Protein AF-A0A6V8K4M7-F1 (afdb_monomer_lite)

Radius of gyration: 11.89 Å; chains: 1; bounding box: 30×22×29 Å

Sequence (92 aa):
MSALSIDGASAGDLSPLAGLTRLQWLSIGNEEHQFDLTPLAGLTQLKTFWIAESAPGLDLTPLHGKRMTVHVSRKVKLADAVIPTGIRILRF

pLDDT: mean 88.98, std 10.21, range [47.03, 97.81]

Organism: NCBI:txid1076126

Structure (mmCIF, N/CA/C/O backbone):
data_AF-A0A6V8K4M7-F1
#
_entry.id   AF-A0A6V8K4M7-F1
#
loop_
_atom_site.group_PDB
_atom_site.id
_atom_site.type_symbol
_atom_site.label_atom_id
_atom_site.label_alt_id
_atom_site.label_comp_id
_atom_site.label_asym_id
_atom_site.label_entity_id
_atom_site.label_seq_id
_atom_site.pdbx_PDB_ins_code
_atom_site.Cartn_x
_atom_site.Cartn_y
_atom_site.Cartn_z
_atom_site.occupancy
_atom_site.B_iso_or_equiv
_atom_site.auth_seq_id
_atom_site.auth_comp_id
_atom_site.auth_asym_id
_atom_site.auth_atom_id
_atom_site.pdbx_PDB_model_num
ATOM 1 N N . MET A 1 1 ? -0.252 10.867 15.302 1.00 55.72 1 MET A N 1
ATOM 2 C CA . MET A 1 1 ? -0.185 10.670 13.841 1.00 55.72 1 MET A CA 1
ATOM 3 C C . MET A 1 1 ? 1.141 9.989 13.555 1.00 55.72 1 MET A C 1
ATOM 5 O O . MET A 1 1 ? 2.152 10.475 14.042 1.00 55.72 1 MET A O 1
ATOM 9 N N . SER A 1 2 ? 1.127 8.839 12.889 1.00 76.44 2 SER A N 1
ATOM 10 C CA . SER A 1 2 ? 2.321 8.064 12.521 1.00 76.44 2 SER A CA 1
ATOM 11 C C . SER A 1 2 ? 2.382 7.979 10.997 1.00 76.44 2 SER A C 1
ATOM 13 O O . SER A 1 2 ? 1.395 7.602 10.356 1.00 76.44 2 SER A O 1
ATOM 15 N N . ALA A 1 3 ? 3.520 8.379 10.437 1.00 75.88 3 ALA A N 1
ATOM 16 C CA . ALA A 1 3 ? 3.775 8.440 9.005 1.00 75.88 3 ALA A CA 1
ATOM 17 C C . ALA A 1 3 ? 5.121 7.773 8.702 1.00 75.88 3 ALA A C 1
ATOM 19 O O . ALA A 1 3 ? 6.075 7.961 9.458 1.00 75.88 3 ALA A O 1
ATOM 20 N N . LEU A 1 4 ? 5.180 7.000 7.619 1.00 81.50 4 LEU A N 1
ATOM 21 C CA . LEU A 1 4 ? 6.397 6.365 7.117 1.00 81.50 4 LEU A CA 1
ATOM 22 C C . LEU A 1 4 ? 6.462 6.509 5.591 1.00 81.50 4 LEU A C 1
ATOM 24 O O . LEU A 1 4 ? 5.463 6.241 4.924 1.00 81.50 4 LEU A O 1
ATOM 28 N N . SER A 1 5 ? 7.619 6.910 5.059 1.00 76.94 5 SER A N 1
ATOM 29 C CA . SER A 1 5 ? 7.901 6.928 3.615 1.00 76.94 5 SER A CA 1
ATOM 30 C C . SER A 1 5 ? 8.985 5.908 3.294 1.00 76.94 5 SER A C 1
ATOM 32 O O . SER A 1 5 ? 9.988 5.844 4.008 1.00 76.94 5 SER A O 1
ATOM 34 N N . ILE A 1 6 ? 8.777 5.121 2.242 1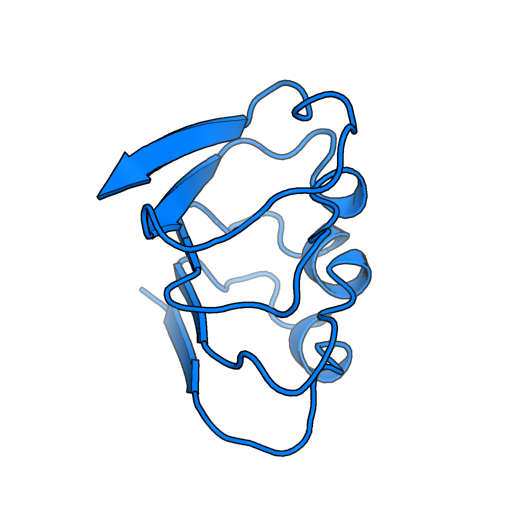.00 74.94 6 ILE A N 1
ATOM 35 C CA . ILE A 1 6 ? 9.749 4.168 1.705 1.00 74.94 6 ILE A CA 1
ATOM 36 C C . ILE A 1 6 ? 10.003 4.566 0.249 1.00 74.94 6 ILE A C 1
ATOM 38 O O . ILE A 1 6 ? 9.282 4.142 -0.653 1.00 74.94 6 ILE A O 1
ATOM 42 N N . ASP A 1 7 ? 11.025 5.394 0.038 1.00 66.12 7 ASP A N 1
ATOM 43 C CA . ASP A 1 7 ? 11.429 5.875 -1.284 1.00 66.12 7 ASP A CA 1
ATOM 44 C C . ASP A 1 7 ? 12.872 5.425 -1.559 1.00 66.12 7 ASP A C 1
ATOM 46 O O . ASP A 1 7 ? 13.766 5.649 -0.741 1.00 66.12 7 ASP A O 1
ATOM 50 N N . GLY A 1 8 ? 13.106 4.752 -2.690 1.00 59.62 8 GLY A N 1
ATOM 51 C CA . GLY A 1 8 ? 14.460 4.464 -3.190 1.00 59.62 8 GLY A CA 1
ATOM 52 C C . GLY A 1 8 ? 15.319 3.461 -2.401 1.00 59.62 8 GLY A C 1
ATOM 53 O O . GLY A 1 8 ? 16.505 3.329 -2.693 1.00 59.62 8 GLY A O 1
ATOM 54 N N . ALA A 1 9 ? 14.766 2.731 -1.430 1.00 47.03 9 ALA A N 1
ATOM 55 C CA . ALA A 1 9 ? 15.462 1.604 -0.812 1.00 47.03 9 ALA A CA 1
ATOM 56 C C . ALA A 1 9 ? 15.172 0.314 -1.592 1.00 47.03 9 ALA A C 1
ATOM 58 O O . ALA A 1 9 ? 14.050 0.073 -2.033 1.00 47.03 9 ALA A O 1
ATOM 59 N N . SER A 1 10 ? 16.187 -0.530 -1.726 1.00 54.12 10 SER A N 1
ATOM 60 C CA . SER A 1 10 ? 16.225 -1.839 -2.391 1.00 54.12 10 SER A CA 1
ATOM 61 C C . SER A 1 10 ? 15.259 -2.912 -1.851 1.00 54.12 10 SER A C 1
ATOM 63 O O . SER A 1 10 ? 15.476 -4.102 -2.060 1.00 54.12 10 SER A O 1
ATOM 65 N N . ALA A 1 11 ? 14.190 -2.539 -1.153 1.00 60.47 11 ALA A N 1
ATOM 66 C CA . ALA A 1 11 ? 13.253 -3.472 -0.553 1.00 60.47 11 ALA A CA 1
ATOM 67 C C . ALA A 1 11 ? 11.827 -3.139 -1.000 1.00 60.47 11 ALA A C 1
ATOM 69 O O . ALA A 1 11 ? 11.094 -2.425 -0.323 1.00 60.47 11 ALA A O 1
ATOM 70 N N . GLY A 1 12 ? 11.399 -3.744 -2.111 1.00 69.75 12 GLY A N 1
ATOM 71 C CA . GLY A 1 12 ? 9.970 -3.990 -2.351 1.00 69.75 12 GLY A CA 1
ATOM 72 C C . GLY A 1 12 ? 9.324 -4.862 -1.256 1.00 69.75 12 GLY A C 1
ATOM 73 O O . GLY A 1 12 ? 8.108 -5.048 -1.252 1.00 69.75 12 GLY A O 1
ATOM 74 N N . ASP A 1 13 ? 10.131 -5.378 -0.318 1.00 84.75 13 ASP A N 1
ATOM 75 C CA . ASP A 1 13 ? 9.709 -6.093 0.878 1.00 84.75 13 ASP A CA 1
ATOM 76 C C . ASP A 1 13 ? 9.151 -5.144 1.954 1.00 84.75 13 ASP A C 1
ATOM 78 O O . ASP A 1 13 ? 9.878 -4.414 2.633 1.00 84.75 13 ASP A O 1
ATOM 82 N N . LEU A 1 14 ? 7.832 -5.203 2.139 1.00 89.69 14 LEU A N 1
ATOM 83 C CA . LEU A 1 14 ? 7.110 -4.463 3.173 1.00 89.69 14 LEU A CA 1
ATOM 84 C C . LEU A 1 14 ? 6.903 -5.287 4.459 1.00 89.69 14 LEU A C 1
ATOM 86 O O . LEU A 1 14 ? 6.217 -4.819 5.371 1.00 89.69 14 LEU A O 1
ATOM 90 N N . SER A 1 15 ? 7.480 -6.492 4.573 1.00 90.25 15 SER A N 1
ATOM 91 C CA . SER A 1 15 ? 7.318 -7.385 5.736 1.00 90.25 15 SER A CA 1
ATOM 92 C C . SER A 1 15 ? 7.615 -6.721 7.086 1.00 90.25 15 SER A C 1
ATOM 94 O O . SER A 1 15 ? 6.841 -6.942 8.024 1.00 90.25 15 SER A O 1
ATOM 96 N N . PRO A 1 16 ? 8.634 -5.843 7.222 1.00 89.50 16 PRO A N 1
ATOM 97 C CA . PRO A 1 16 ? 8.890 -5.138 8.480 1.00 89.50 16 PRO A CA 1
ATOM 98 C C . PRO A 1 16 ? 7.722 -4.263 8.961 1.00 89.50 16 PRO A C 1
ATOM 100 O O . PRO A 1 16 ? 7.641 -3.931 10.145 1.00 89.50 16 PRO A O 1
ATOM 103 N N . LEU A 1 17 ? 6.796 -3.890 8.068 1.00 90.69 17 LEU A N 1
ATOM 104 C CA . LEU A 1 17 ? 5.655 -3.045 8.411 1.00 90.69 17 LEU A CA 1
ATOM 105 C C . LEU A 1 17 ? 4.518 -3.813 9.081 1.00 90.69 17 LEU A C 1
ATOM 107 O O . LEU A 1 17 ? 3.703 -3.178 9.745 1.00 90.69 17 LEU A O 1
ATOM 111 N N . ALA A 1 18 ? 4.452 -5.145 8.964 1.00 89.56 18 ALA A N 1
ATOM 112 C CA . ALA A 1 18 ? 3.294 -5.941 9.390 1.00 89.56 18 ALA A CA 1
ATOM 113 C C . ALA A 1 18 ? 2.888 -5.723 10.866 1.00 89.56 18 ALA A C 1
ATOM 115 O O . ALA A 1 18 ? 1.711 -5.822 11.214 1.00 89.56 18 ALA A O 1
ATOM 116 N N . GLY A 1 19 ? 3.847 -5.381 11.735 1.00 89.75 19 GLY A N 1
ATOM 117 C CA . GLY A 1 19 ? 3.615 -5.110 13.159 1.00 89.75 19 GLY A CA 1
ATOM 118 C C . GLY A 1 19 ? 3.178 -3.678 13.495 1.00 89.75 19 GLY A C 1
ATOM 119 O O . GLY A 1 19 ? 2.793 -3.403 14.633 1.00 89.75 19 GLY A O 1
ATOM 120 N N . LEU A 1 20 ? 3.207 -2.745 12.539 1.00 94.50 20 LEU A N 1
ATOM 121 C CA . LEU A 1 20 ? 2.954 -1.320 12.775 1.00 94.50 20 LEU A CA 1
ATOM 122 C C . LEU A 1 20 ? 1.454 -0.994 12.791 1.00 94.50 20 LEU A C 1
ATOM 124 O O . LEU A 1 20 ? 0.994 -0.081 12.114 1.00 94.50 20 LEU A O 1
ATOM 128 N N . THR A 1 21 ? 0.665 -1.701 13.599 1.00 93.12 21 THR A N 1
ATOM 129 C CA . THR A 1 21 ? -0.814 -1.630 13.600 1.00 93.12 21 THR A CA 1
ATOM 130 C C . THR A 1 21 ? -1.400 -0.240 13.874 1.00 93.12 21 THR A C 1
ATOM 132 O O . THR A 1 21 ? -2.566 0.011 13.574 1.00 93.12 21 THR A O 1
ATOM 135 N N . ARG A 1 22 ? -0.598 0.682 14.421 1.00 96.00 22 ARG A N 1
ATOM 136 C CA . ARG A 1 22 ? -0.957 2.090 14.643 1.00 96.00 22 ARG A CA 1
ATOM 137 C C . ARG A 1 22 ? -0.593 3.018 13.481 1.00 96.00 22 ARG A C 1
ATOM 139 O O . ARG A 1 22 ? -0.832 4.215 13.613 1.00 96.00 22 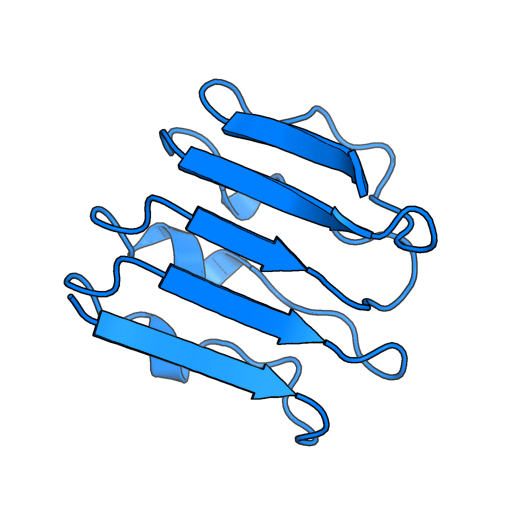ARG A O 1
ATOM 146 N N . LEU A 1 23 ? 0.025 2.530 12.404 1.00 96.38 23 LEU A N 1
ATOM 147 C CA . LEU A 1 23 ? 0.401 3.332 11.238 1.00 96.38 23 LEU A CA 1
ATOM 148 C C . LEU A 1 23 ? -0.857 3.883 10.561 1.00 96.38 23 LEU A C 1
ATOM 150 O O . LEU A 1 23 ? -1.788 3.132 10.281 1.00 96.38 23 LEU A O 1
ATOM 154 N N . GLN A 1 24 ? -0.894 5.195 10.326 1.00 97.00 24 GLN A N 1
ATOM 155 C CA . GLN A 1 24 ? -2.054 5.869 9.726 1.00 97.00 24 GLN A CA 1
ATOM 156 C C . GLN A 1 24 ? -1.789 6.349 8.303 1.00 97.00 24 GLN A C 1
ATOM 158 O O . GLN A 1 24 ? -2.730 6.444 7.509 1.00 97.00 24 GLN A O 1
ATOM 163 N N . TRP A 1 25 ? -0.523 6.624 7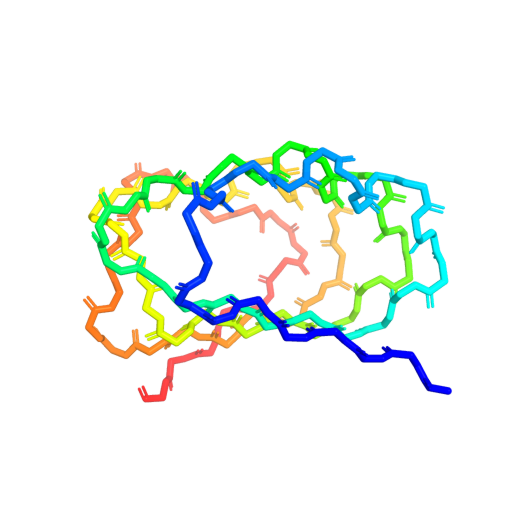.995 1.00 97.19 25 TRP A N 1
ATOM 164 C CA . TRP A 1 25 ? -0.070 7.096 6.700 1.00 97.19 25 TRP A CA 1
ATOM 165 C C . TRP A 1 25 ? 1.159 6.305 6.249 1.00 97.19 25 TRP A C 1
ATOM 167 O O . TRP A 1 25 ? 2.103 6.129 7.023 1.00 97.19 25 TRP A O 1
ATOM 177 N N . LEU A 1 26 ? 1.138 5.855 5.000 1.00 95.44 26 LEU A N 1
ATOM 178 C CA . LEU A 1 26 ? 2.252 5.186 4.334 1.00 95.44 26 LEU A CA 1
ATOM 179 C C . LEU A 1 26 ? 2.453 5.824 2.960 1.00 95.44 26 LEU A C 1
ATOM 181 O O . LEU A 1 26 ? 1.469 6.096 2.271 1.00 95.44 26 LEU A O 1
ATOM 185 N N . SER A 1 27 ? 3.704 6.010 2.554 1.00 94.12 27 SER A N 1
ATOM 186 C CA . SER A 1 27 ? 4.072 6.308 1.172 1.00 94.12 27 SER A CA 1
ATOM 187 C C . SER A 1 27 ? 5.112 5.322 0.672 1.00 94.12 27 SER A C 1
ATOM 189 O O . SER A 1 27 ? 6.021 4.954 1.418 1.00 94.12 27 SER A O 1
ATOM 191 N N . ILE A 1 28 ? 4.953 4.905 -0.581 1.00 91.81 28 ILE A N 1
ATOM 192 C CA . ILE A 1 28 ? 5.925 4.109 -1.325 1.00 91.81 28 ILE A CA 1
ATOM 193 C C . ILE A 1 28 ? 6.226 4.765 -2.678 1.00 91.81 28 ILE A C 1
ATOM 195 O O . ILE A 1 28 ? 5.339 5.356 -3.313 1.00 91.81 28 ILE A O 1
ATOM 199 N N . GLY A 1 29 ? 7.464 4.607 -3.137 1.00 90.38 29 GLY A N 1
ATOM 200 C CA . GLY A 1 29 ? 7.908 5.078 -4.445 1.00 90.38 29 GLY A CA 1
ATOM 201 C C . GLY A 1 29 ? 9.152 4.340 -4.927 1.00 90.38 29 GLY A C 1
ATOM 202 O O . GLY A 1 29 ? 10.255 4.599 -4.442 1.00 90.38 29 GLY A O 1
ATOM 203 N N . ASN A 1 30 ? 8.980 3.412 -5.874 1.00 86.19 30 ASN A N 1
ATOM 204 C CA . ASN A 1 30 ? 10.089 2.771 -6.592 1.00 86.19 30 ASN A CA 1
ATOM 205 C C . ASN A 1 30 ? 9.601 2.093 -7.888 1.00 86.19 30 ASN A C 1
ATOM 207 O O . ASN A 1 30 ? 8.704 1.257 -7.832 1.00 86.19 30 ASN A O 1
ATOM 211 N N . GLU A 1 31 ? 10.191 2.404 -9.044 1.00 85.12 31 GLU A N 1
ATOM 212 C CA . GLU A 1 31 ? 9.851 1.757 -10.327 1.00 85.12 31 GLU A CA 1
ATOM 213 C C . GLU A 1 31 ? 10.624 0.451 -10.587 1.00 85.12 31 GLU A C 1
ATOM 215 O O . GLU A 1 31 ? 10.196 -0.358 -11.409 1.00 85.12 31 GLU A O 1
ATOM 220 N N . GLU A 1 32 ? 11.737 0.216 -9.888 1.00 83.94 32 GLU A N 1
ATOM 221 C CA . GLU A 1 32 ? 12.651 -0.905 -10.148 1.00 83.94 32 GLU A CA 1
ATOM 222 C C . GLU A 1 32 ? 12.165 -2.239 -9.565 1.00 83.94 32 GLU A C 1
ATOM 224 O O . GLU A 1 32 ? 12.577 -3.301 -10.029 1.00 83.94 32 GLU A O 1
ATOM 229 N N . HIS A 1 33 ? 11.295 -2.204 -8.550 1.00 82.50 33 HIS A N 1
ATOM 230 C CA . HIS A 1 33 ? 10.868 -3.395 -7.817 1.00 82.50 33 HIS A CA 1
ATOM 231 C C . HIS A 1 33 ? 9.349 -3.465 -7.670 1.00 82.50 33 HIS A C 1
ATOM 233 O O . HIS A 1 33 ? 8.660 -2.457 -7.500 1.00 82.50 33 HIS A O 1
ATOM 239 N N . GLN A 1 34 ? 8.829 -4.692 -7.689 1.00 87.00 34 GLN A N 1
ATOM 240 C CA . GLN A 1 34 ? 7.436 -4.962 -7.362 1.00 87.00 34 GLN A CA 1
ATOM 241 C C . GLN A 1 34 ? 7.237 -4.883 -5.844 1.00 87.00 34 GLN A C 1
ATOM 243 O O . GLN A 1 34 ? 8.008 -5.471 -5.087 1.00 87.00 34 GLN A O 1
ATOM 248 N N . PHE A 1 35 ? 6.187 -4.195 -5.401 1.00 90.88 35 PHE A N 1
ATOM 249 C CA . PHE A 1 35 ? 5.793 -4.184 -3.994 1.00 90.88 35 PHE A CA 1
ATOM 250 C C . PHE A 1 35 ? 4.802 -5.314 -3.707 1.00 90.88 35 PHE A C 1
ATOM 252 O O . PHE A 1 35 ? 3.736 -5.364 -4.324 1.00 90.88 35 PHE A O 1
ATOM 259 N N . ASP A 1 36 ? 5.123 -6.176 -2.740 1.00 91.31 36 ASP A N 1
ATOM 260 C CA . ASP A 1 36 ? 4.138 -7.076 -2.135 1.00 91.31 36 ASP A CA 1
ATOM 261 C C . ASP A 1 36 ? 3.386 -6.324 -1.029 1.00 91.31 36 ASP A C 1
ATOM 263 O O . ASP A 1 36 ? 3.956 -5.937 -0.007 1.00 91.31 36 ASP A O 1
ATOM 267 N N . LEU A 1 37 ? 2.087 -6.095 -1.242 1.00 93.75 37 LEU A N 1
ATOM 268 C CA . LEU A 1 37 ? 1.230 -5.375 -0.300 1.00 93.75 37 LEU A CA 1
ATOM 269 C C . LEU A 1 37 ? 0.619 -6.282 0.783 1.00 93.75 37 LEU A C 1
ATOM 271 O O . LEU A 1 37 ? -0.077 -5.775 1.666 1.00 93.75 37 LEU A O 1
ATOM 275 N N . THR A 1 38 ? 0.880 -7.595 0.763 1.00 94.44 38 THR A N 1
ATOM 276 C CA . THR A 1 38 ? 0.393 -8.562 1.769 1.00 94.44 38 THR A CA 1
ATOM 277 C C . THR A 1 38 ? 0.669 -8.134 3.217 1.00 94.44 38 THR A C 1
ATOM 279 O O . THR A 1 38 ? -0.255 -8.200 4.036 1.00 94.44 38 THR A O 1
ATOM 282 N N . PRO A 1 39 ? 1.853 -7.592 3.568 1.00 93.81 39 PRO A N 1
ATOM 283 C CA . PRO A 1 39 ? 2.131 -7.114 4.925 1.00 93.81 39 PRO A CA 1
ATOM 284 C C . PRO A 1 39 ? 1.198 -5.986 5.401 1.00 93.81 39 PRO A C 1
ATOM 286 O O . PRO A 1 39 ? 0.988 -5.811 6.604 1.00 93.81 39 PRO A O 1
ATOM 289 N N . LEU A 1 40 ? 0.583 -5.236 4.478 1.00 94.38 40 LEU A N 1
ATOM 290 C CA . LEU A 1 40 ? -0.327 -4.135 4.808 1.00 94.38 40 LEU A CA 1
ATOM 291 C C . LEU A 1 40 ? -1.712 -4.625 5.267 1.00 94.38 40 LEU A C 1
ATOM 293 O O . LEU A 1 40 ? -2.480 -3.858 5.860 1.00 94.38 40 LEU A O 1
ATOM 297 N N . ALA A 1 41 ? -2.036 -5.907 5.068 1.00 91.50 41 ALA A N 1
ATOM 298 C CA . ALA A 1 41 ? -3.300 -6.496 5.504 1.00 91.50 41 ALA A CA 1
ATOM 299 C C . ALA A 1 41 ? -3.492 -6.427 7.035 1.00 91.50 41 ALA A C 1
ATOM 301 O O . ALA A 1 41 ? -4.628 -6.341 7.506 1.00 91.50 41 ALA A O 1
ATOM 302 N N . GLY A 1 42 ? -2.413 -6.384 7.824 1.00 91.38 42 GLY A N 1
ATOM 303 C CA . GLY A 1 42 ? -2.472 -6.222 9.283 1.00 91.38 42 GLY A CA 1
ATOM 304 C C . GLY A 1 42 ? -2.671 -4.776 9.765 1.00 91.38 42 GLY A C 1
ATOM 305 O O . GLY A 1 42 ? -3.015 -4.547 10.927 1.00 91.38 42 GLY A O 1
ATOM 306 N N . LEU A 1 43 ? -2.500 -3.780 8.887 1.00 95.31 43 LEU A N 1
ATOM 307 C CA . LEU A 1 43 ? -2.496 -2.359 9.250 1.00 95.31 43 LEU A CA 1
ATOM 308 C C . LEU A 1 43 ? -3.915 -1.791 9.354 1.00 95.31 43 LEU A C 1
ATOM 310 O O . LEU A 1 43 ? -4.396 -1.052 8.497 1.00 95.31 43 LEU A O 1
ATOM 314 N N . THR A 1 44 ? -4.617 -2.154 10.426 1.00 93.06 44 THR A N 1
ATOM 315 C CA . THR A 1 44 ? -6.034 -1.808 10.640 1.00 93.06 44 THR A CA 1
ATOM 316 C C . THR A 1 44 ? -6.306 -0.311 10.804 1.00 93.06 44 THR A C 1
ATOM 318 O O . THR A 1 44 ? -7.440 0.119 10.601 1.00 93.06 44 THR A O 1
ATOM 321 N N . GLN A 1 45 ? -5.294 0.488 11.153 1.00 96.12 45 GLN A N 1
ATOM 322 C CA . GLN A 1 45 ? -5.414 1.942 11.310 1.00 96.12 45 GLN A CA 1
ATOM 323 C C . GLN A 1 45 ? -4.932 2.741 10.091 1.00 96.12 45 GLN A C 1
ATOM 325 O O . GLN A 1 45 ? -4.995 3.973 10.135 1.00 96.12 45 GLN A O 1
ATOM 330 N N . LEU A 1 46 ? -4.481 2.082 9.016 1.00 96.62 46 LEU A N 1
ATOM 331 C CA . LEU A 1 46 ? -3.992 2.770 7.823 1.00 96.62 46 LEU A CA 1
ATOM 332 C C . LEU A 1 46 ? -5.163 3.432 7.087 1.00 96.62 46 LEU A C 1
ATOM 334 O O . LEU A 1 46 ? -6.089 2.759 6.635 1.00 96.62 46 LEU A O 1
ATOM 338 N N . LYS A 1 47 ? -5.130 4.764 6.987 1.00 96.56 47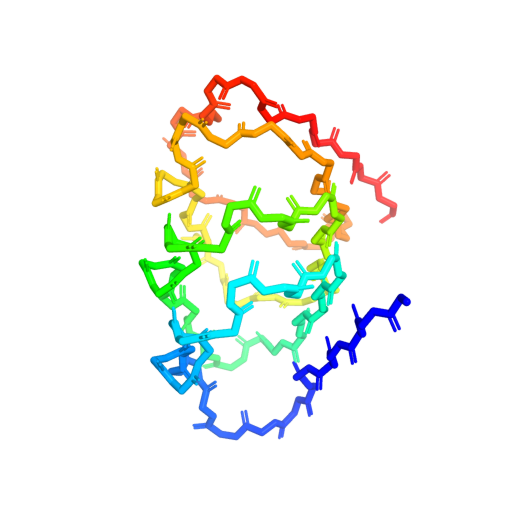 LYS A N 1
ATOM 339 C CA . LYS A 1 47 ? -6.205 5.576 6.384 1.00 96.56 47 LYS A CA 1
ATOM 340 C C . LYS A 1 47 ? -5.810 6.167 5.042 1.00 96.56 47 LYS A C 1
ATOM 342 O O . LYS A 1 47 ? -6.680 6.383 4.195 1.00 96.56 47 LYS A O 1
ATOM 347 N N . THR A 1 48 ? -4.518 6.417 4.867 1.00 97.19 48 THR A N 1
ATOM 348 C CA . THR A 1 48 ? -3.976 7.072 3.685 1.00 97.19 48 THR A CA 1
ATOM 349 C C . THR A 1 48 ? -2.748 6.316 3.216 1.00 97.19 48 THR A C 1
ATOM 351 O O . THR A 1 48 ? -1.807 6.118 3.983 1.00 97.19 48 THR A O 1
ATOM 354 N N . PHE A 1 49 ? -2.759 5.920 1.950 1.00 96.81 49 PHE A N 1
ATOM 355 C CA . PHE A 1 49 ? -1.644 5.242 1.312 1.00 96.81 49 PHE A CA 1
ATOM 356 C C . PHE A 1 49 ? -1.279 5.979 0.024 1.00 96.81 49 PHE A C 1
ATOM 358 O O . PHE A 1 49 ? -2.133 6.162 -0.841 1.00 96.81 49 PHE A O 1
ATOM 365 N N . TRP A 1 50 ? -0.043 6.453 -0.073 1.00 96.50 50 TRP A N 1
ATOM 366 C CA . TRP A 1 50 ? 0.487 7.143 -1.242 1.00 96.50 50 TRP A CA 1
ATOM 367 C C . TRP A 1 50 ? 1.390 6.210 -2.037 1.00 96.50 50 TRP A C 1
ATOM 369 O O . TRP A 1 50 ? 2.254 5.538 -1.484 1.00 96.50 50 TRP A O 1
ATOM 379 N N . ILE A 1 51 ? 1.168 6.182 -3.345 1.00 94.31 51 ILE A N 1
ATOM 380 C CA . ILE A 1 51 ? 1.950 5.416 -4.306 1.00 94.31 51 ILE A CA 1
ATOM 381 C C . ILE A 1 51 ? 2.416 6.421 -5.354 1.00 94.31 51 ILE A C 1
ATOM 383 O O . ILE A 1 51 ? 1.677 6.770 -6.285 1.00 94.31 51 ILE A O 1
ATOM 387 N N . ALA A 1 52 ? 3.620 6.949 -5.146 1.00 92.69 52 ALA A N 1
ATOM 388 C CA . ALA A 1 52 ? 4.230 7.891 -6.074 1.00 92.69 52 ALA A CA 1
ATOM 389 C C . ALA A 1 52 ? 4.697 7.159 -7.337 1.00 92.69 52 ALA A C 1
ATOM 391 O O . ALA A 1 52 ? 4.425 7.608 -8.452 1.00 92.69 52 ALA A O 1
ATOM 392 N N . GLU A 1 53 ? 5.344 6.006 -7.154 1.00 91.56 53 GLU A N 1
ATOM 393 C CA . GLU A 1 53 ? 5.935 5.204 -8.226 1.00 91.56 53 GLU A CA 1
ATOM 394 C C . GLU A 1 53 ? 5.871 3.710 -7.884 1.00 91.56 53 GLU A C 1
ATOM 396 O O . GLU A 1 53 ? 5.972 3.333 -6.715 1.00 91.56 53 GLU A O 1
ATOM 401 N N . SER A 1 54 ? 5.703 2.860 -8.896 1.00 91.56 54 SER A N 1
ATOM 402 C CA . SER A 1 54 ? 5.735 1.402 -8.754 1.00 91.56 54 SER A CA 1
ATOM 403 C C . SER A 1 54 ? 6.170 0.750 -10.062 1.00 91.56 54 SER A C 1
ATOM 405 O O . SER A 1 54 ? 5.902 1.292 -11.140 1.00 91.56 54 SER A O 1
ATOM 407 N N . ALA A 1 55 ? 6.721 -0.462 -9.983 1.00 91.38 55 ALA A N 1
ATOM 408 C CA . ALA A 1 55 ? 6.785 -1.338 -11.146 1.00 91.38 55 ALA A CA 1
ATOM 409 C C . ALA A 1 55 ? 5.372 -1.547 -11.756 1.00 91.38 55 ALA A C 1
ATOM 411 O O . ALA A 1 55 ? 4.362 -1.470 -11.033 1.00 91.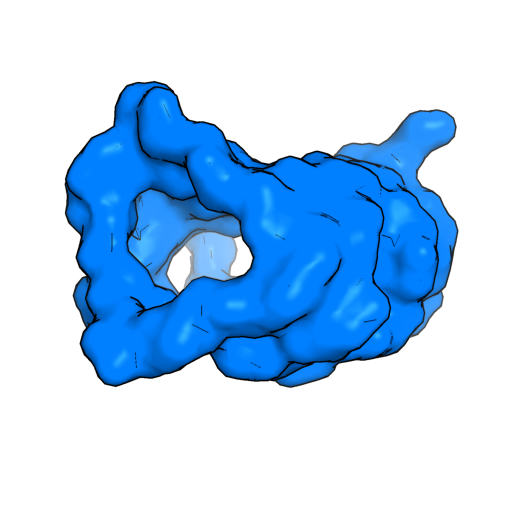38 55 ALA A O 1
ATOM 412 N N . PRO A 1 56 ? 5.255 -1.765 -13.081 1.00 92.62 56 PRO A N 1
ATOM 413 C CA . PRO A 1 56 ? 3.970 -2.005 -13.728 1.00 92.62 56 PRO A CA 1
ATOM 414 C C . PRO A 1 56 ? 3.248 -3.244 -13.197 1.00 92.62 56 PRO A C 1
ATOM 416 O O . PRO A 1 56 ? 3.863 -4.282 -12.990 1.00 92.62 56 PRO A O 1
ATOM 419 N N . GLY A 1 57 ? 1.924 -3.162 -13.067 1.00 93.06 57 GLY A N 1
ATOM 420 C CA . GLY A 1 57 ? 1.107 -4.289 -12.618 1.00 93.06 57 GLY A CA 1
ATOM 421 C C . GLY A 1 57 ? 1.012 -4.391 -11.097 1.00 93.06 57 GLY A C 1
ATOM 422 O O . GLY A 1 57 ? 0.921 -5.489 -10.560 1.00 93.06 57 GLY A O 1
ATOM 423 N N . LEU A 1 58 ? 1.045 -3.261 -10.384 1.00 93.19 58 LEU A N 1
ATOM 424 C CA . LEU A 1 58 ? 0.856 -3.255 -8.934 1.00 93.19 58 LEU A CA 1
ATOM 425 C C . LEU A 1 58 ? -0.534 -3.778 -8.555 1.00 93.19 58 LEU A C 1
ATOM 427 O O . LEU A 1 58 ? -1.551 -3.186 -8.924 1.00 93.19 58 LEU A O 1
ATOM 431 N N . ASP A 1 59 ? -0.560 -4.876 -7.805 1.00 93.50 59 ASP A N 1
ATOM 432 C CA . ASP A 1 59 ? -1.784 -5.517 -7.340 1.00 93.50 59 ASP A CA 1
ATOM 433 C C . ASP A 1 59 ? -2.248 -4.921 -6.005 1.00 93.50 59 ASP A C 1
ATOM 435 O O . ASP A 1 59 ? -1.516 -4.906 -5.016 1.00 93.50 59 ASP A O 1
ATOM 439 N N . LEU A 1 60 ? -3.492 -4.440 -5.976 1.00 94.19 60 LEU A N 1
ATOM 440 C CA . LEU A 1 60 ? -4.123 -3.904 -4.770 1.00 94.19 60 LEU A CA 1
ATOM 441 C C . LEU A 1 60 ? -4.967 -4.946 -4.027 1.00 94.19 60 LEU A C 1
ATOM 443 O O . LEU A 1 60 ? -5.431 -4.649 -2.928 1.00 94.19 60 LEU A O 1
ATOM 447 N N . THR A 1 61 ? -5.155 -6.152 -4.572 1.00 94.31 61 THR A N 1
ATOM 448 C CA . THR A 1 61 ? -5.955 -7.236 -3.969 1.00 94.31 61 THR A CA 1
ATOM 449 C C . THR A 1 61 ? -5.638 -7.495 -2.490 1.00 94.31 61 THR A C 1
ATOM 451 O O . THR A 1 61 ? -6.588 -7.640 -1.711 1.00 94.31 61 THR A O 1
ATOM 454 N N . PRO A 1 62 ? -4.367 -7.460 -2.028 1.00 93.75 62 PRO A N 1
ATOM 455 C CA . PRO A 1 62 ? -4.049 -7.659 -0.610 1.00 93.75 62 PRO A CA 1
ATOM 456 C C . PRO A 1 62 ? -4.682 -6.635 0.348 1.00 93.75 62 PRO A C 1
ATOM 458 O O . PRO A 1 62 ? -4.772 -6.870 1.553 1.00 93.75 62 PRO A O 1
ATOM 461 N N . LEU A 1 63 ? -5.155 -5.498 -0.168 1.00 93.81 63 LEU A N 1
ATOM 462 C CA . LEU A 1 63 ? -5.818 -4.455 0.612 1.00 93.81 63 LEU A CA 1
ATOM 463 C C . LEU A 1 63 ? -7.325 -4.711 0.816 1.00 93.81 63 LEU A C 1
ATOM 465 O O . LEU A 1 63 ? -8.019 -3.863 1.380 1.00 93.81 63 LEU A O 1
ATOM 469 N N . HIS A 1 64 ? -7.858 -5.854 0.378 1.00 91.38 64 HIS A N 1
ATOM 470 C CA . HIS A 1 64 ? -9.271 -6.198 0.535 1.00 91.38 64 HIS A CA 1
ATOM 471 C C . HIS A 1 64 ? -9.787 -6.058 1.979 1.00 91.38 64 HIS A C 1
ATOM 473 O O . HIS A 1 64 ? -9.097 -6.339 2.962 1.00 91.38 64 HIS A O 1
ATOM 479 N N . GLY A 1 65 ? -11.025 -5.568 2.108 1.00 90.62 65 GLY A N 1
ATOM 480 C CA . GLY A 1 65 ? -11.680 -5.330 3.395 1.00 90.62 65 GLY A CA 1
ATOM 481 C C . GLY A 1 65 ? -11.132 -4.129 4.175 1.00 90.62 65 GLY A C 1
ATOM 482 O O . GLY A 1 65 ? -11.608 -3.847 5.277 1.00 90.62 65 GLY A O 1
ATOM 483 N N . LYS A 1 66 ? -10.144 -3.400 3.638 1.00 93.38 66 LYS A N 1
ATOM 484 C CA . LYS A 1 66 ? -9.666 -2.147 4.230 1.00 93.38 66 LYS A CA 1
ATOM 485 C C . LYS A 1 66 ? -10.564 -0.983 3.830 1.00 93.38 66 LYS A C 1
ATOM 487 O O . LYS A 1 66 ? -11.137 -0.945 2.746 1.00 93.38 66 LYS A O 1
ATOM 492 N N . ARG A 1 67 ? -10.627 0.019 4.708 1.00 94.19 67 ARG A N 1
ATOM 493 C CA . ARG A 1 67 ? -11.320 1.281 4.440 1.00 94.19 67 ARG A CA 1
ATOM 494 C C . ARG A 1 67 ? -10.331 2.434 4.486 1.00 94.19 67 ARG A C 1
ATOM 496 O O . ARG A 1 67 ? -10.021 2.941 5.561 1.00 94.19 67 ARG A O 1
ATOM 503 N N . MET A 1 68 ? -9.829 2.820 3.317 1.00 95.44 68 MET A N 1
ATOM 504 C CA . MET A 1 68 ? -8.773 3.824 3.179 1.00 95.44 68 MET A CA 1
ATOM 505 C C . MET A 1 68 ? -8.864 4.583 1.853 1.00 95.44 68 MET A C 1
ATOM 507 O O . MET A 1 68 ? -9.597 4.194 0.942 1.00 95.44 68 MET A O 1
ATOM 511 N N . THR A 1 69 ? -8.102 5.672 1.748 1.00 97.44 69 THR A N 1
ATOM 512 C CA . THR A 1 69 ? -7.859 6.355 0.472 1.00 97.44 69 THR A CA 1
ATOM 513 C C . THR A 1 69 ? -6.460 6.016 -0.031 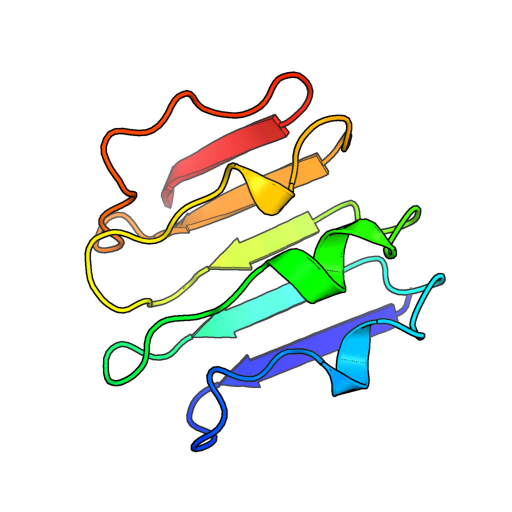1.00 97.44 69 THR A C 1
ATOM 515 O O . THR A 1 69 ? -5.482 6.195 0.695 1.00 97.44 69 THR A O 1
ATOM 518 N N . VAL A 1 70 ? -6.378 5.551 -1.275 1.00 97.12 70 VAL A N 1
ATOM 519 C CA . VAL A 1 70 ? -5.121 5.297 -1.978 1.00 97.12 70 VAL A CA 1
ATOM 520 C C . VAL A 1 70 ? -4.914 6.412 -2.997 1.00 97.12 70 VAL A C 1
ATOM 522 O O . VAL A 1 70 ? -5.730 6.605 -3.898 1.00 97.12 70 VAL A O 1
ATOM 525 N N . HIS A 1 71 ? -3.834 7.164 -2.830 1.00 97.81 71 HIS A N 1
ATOM 526 C CA . HIS A 1 71 ? -3.394 8.197 -3.756 1.00 97.81 71 HIS A CA 1
ATOM 527 C C . HIS A 1 71 ? -2.362 7.590 -4.697 1.00 97.81 71 HIS A C 1
ATOM 529 O O . HIS A 1 71 ? -1.336 7.092 -4.245 1.00 97.81 71 HIS A O 1
ATOM 535 N N . VAL A 1 72 ? -2.633 7.624 -5.997 1.00 95.75 72 VAL A N 1
ATOM 536 C CA . VAL A 1 72 ? -1.822 6.947 -7.011 1.00 95.75 72 VAL A CA 1
ATOM 537 C C . VAL A 1 72 ? -1.406 7.952 -8.074 1.00 95.75 72 VAL A C 1
ATOM 539 O O . VAL A 1 72 ? -2.266 8.588 -8.683 1.00 95.75 72 VAL A O 1
ATOM 542 N N . SER A 1 73 ? -0.108 8.095 -8.334 1.00 95.62 73 SER A N 1
ATOM 543 C CA . SER A 1 73 ? 0.343 8.948 -9.439 1.00 95.62 73 SER A CA 1
ATOM 544 C C . SER A 1 73 ? -0.221 8.457 -10.780 1.00 95.62 73 SER A C 1
ATOM 546 O O . SER A 1 73 ? -0.390 7.254 -11.006 1.00 95.62 73 SER A O 1
ATOM 548 N N . ARG A 1 74 ? -0.494 9.370 -11.721 1.00 94.69 74 ARG A N 1
ATOM 549 C CA . ARG A 1 74 ? -0.971 9.014 -13.075 1.00 94.69 74 ARG A CA 1
ATOM 550 C C . ARG A 1 74 ? -0.086 8.006 -13.812 1.00 94.69 74 ARG A C 1
ATOM 552 O O . ARG A 1 74 ? -0.621 7.239 -14.607 1.00 94.69 74 ARG A O 1
ATOM 559 N N . LYS A 1 75 ? 1.225 7.987 -13.548 1.00 92.19 75 LYS A N 1
ATOM 560 C CA . LYS A 1 75 ? 2.168 7.069 -14.211 1.00 92.19 75 LYS A CA 1
ATOM 561 C C . LYS A 1 75 ? 2.091 5.624 -13.708 1.00 92.19 75 LYS A C 1
ATOM 563 O O . LYS A 1 75 ? 2.481 4.710 -14.431 1.00 92.19 75 LYS A O 1
ATOM 568 N N . VAL A 1 76 ? 1.557 5.408 -12.505 1.00 93.50 76 VAL A N 1
ATOM 569 C CA . VAL A 1 76 ? 1.462 4.078 -11.895 1.00 93.50 76 VAL A CA 1
ATOM 570 C C . VAL A 1 76 ? 0.425 3.231 -12.632 1.00 93.50 76 VAL A C 1
ATOM 572 O O . VAL A 1 76 ? -0.756 3.599 -12.761 1.00 93.50 76 VAL A O 1
ATOM 575 N N . LYS A 1 77 ? 0.890 2.066 -13.090 1.00 94.12 77 LYS A N 1
ATOM 576 C CA . LYS A 1 77 ? 0.088 1.039 -13.753 1.00 94.12 77 LYS A CA 1
ATOM 577 C C . LYS A 1 77 ? -0.308 -0.013 -12.723 1.00 94.12 77 LYS A C 1
ATOM 579 O O . LYS A 1 77 ? 0.537 -0.774 -12.257 1.00 94.12 77 LYS A O 1
ATOM 584 N N . LEU A 1 78 ? -1.588 -0.034 -12.369 1.00 93.00 78 LEU A N 1
ATOM 585 C CA . LEU A 1 78 ? -2.155 -1.084 -11.526 1.00 93.00 78 LEU A CA 1
ATOM 586 C C . LEU A 1 78 ? -2.326 -2.361 -12.354 1.00 93.00 78 LEU A C 1
ATOM 588 O O . LEU A 1 78 ? -2.463 -2.279 -13.575 1.00 93.00 78 LEU A O 1
ATOM 592 N N . ALA A 1 79 ? -2.305 -3.518 -11.698 1.00 92.94 79 ALA A N 1
ATOM 593 C CA . ALA A 1 79 ? -2.717 -4.767 -12.327 1.00 92.94 79 ALA A CA 1
ATOM 594 C C . ALA A 1 79 ? -4.176 -4.666 -12.804 1.00 92.94 79 ALA A C 1
ATOM 596 O O . ALA A 1 79 ? -4.969 -3.928 -12.212 1.00 92.94 79 ALA A O 1
ATOM 597 N N . ASP A 1 80 ? -4.548 -5.466 -13.807 1.00 83.12 80 ASP A N 1
ATOM 598 C CA . ASP A 1 80 ? -5.937 -5.645 -14.268 1.00 83.12 80 ASP A CA 1
ATOM 599 C C . ASP A 1 80 ? -6.774 -6.461 -13.255 1.00 83.12 80 ASP A C 1
ATOM 601 O O . ASP A 1 80 ? -7.513 -7.383 -13.597 1.00 83.12 80 ASP A O 1
ATOM 605 N N . ALA A 1 81 ? -6.624 -6.142 -11.971 1.00 77.44 81 ALA A N 1
ATOM 606 C CA . ALA A 1 81 ? -7.321 -6.747 -10.854 1.00 77.44 81 ALA A CA 1
ATOM 607 C C . ALA A 1 81 ? -8.480 -5.852 -10.401 1.00 77.44 81 ALA A C 1
ATOM 609 O O . ALA A 1 81 ? -8.469 -4.626 -10.546 1.00 77.44 81 ALA A O 1
ATOM 610 N N . VAL A 1 82 ? -9.500 -6.479 -9.817 1.00 81.56 82 VAL A N 1
ATOM 611 C CA . VAL A 1 82 ? -10.641 -5.770 -9.236 1.00 81.56 82 VAL A CA 1
ATOM 612 C C . VAL A 1 82 ? -10.141 -4.860 -8.115 1.00 81.56 82 VAL A C 1
ATOM 614 O O . VAL A 1 82 ? -9.478 -5.313 -7.185 1.00 81.56 82 VAL A O 1
ATOM 617 N N . ILE A 1 83 ? -10.496 -3.574 -8.175 1.00 85.81 83 ILE A N 1
ATOM 618 C CA . ILE A 1 83 ? -10.234 -2.643 -7.073 1.00 85.81 83 ILE A CA 1
ATOM 619 C C . ILE A 1 83 ? -10.953 -3.178 -5.826 1.00 85.81 83 ILE A C 1
ATOM 621 O O . ILE A 1 83 ? -12.179 -3.339 -5.870 1.00 85.81 83 ILE A O 1
ATOM 625 N N . PRO A 1 84 ? -10.246 -3.437 -4.711 1.00 88.50 84 PRO A N 1
ATOM 626 C CA . PRO A 1 84 ? -10.891 -3.993 -3.536 1.00 88.50 84 PRO A CA 1
ATOM 627 C C . PRO A 1 84 ? -11.960 -3.055 -2.975 1.00 88.50 84 PRO A C 1
ATOM 629 O O . PRO A 1 84 ? -11.800 -1.831 -2.934 1.00 88.50 84 PRO A O 1
ATOM 632 N N . THR A 1 85 ? -13.059 -3.639 -2.505 1.00 89.00 85 THR A N 1
ATOM 633 C CA . THR A 1 85 ? -14.159 -2.896 -1.884 1.00 89.00 85 THR A CA 1
ATOM 634 C C . THR A 1 85 ? -13.679 -2.098 -0.667 1.00 89.00 85 THR A C 1
ATOM 636 O O . THR A 1 85 ? -12.785 -2.516 0.066 1.00 89.00 85 THR A O 1
ATOM 639 N N . GLY A 1 86 ? -14.275 -0.921 -0.448 1.00 89.00 86 GLY A N 1
ATOM 640 C CA . GLY A 1 86 ? -13.932 -0.038 0.677 1.00 89.00 86 GLY A CA 1
ATOM 641 C C . GLY A 1 86 ? -12.717 0.868 0.446 1.00 89.00 86 GLY A C 1
ATOM 642 O O . GLY A 1 86 ? -12.498 1.792 1.236 1.00 89.00 86 GLY A O 1
ATOM 643 N N . ILE A 1 87 ? -11.978 0.672 -0.650 1.00 93.88 87 ILE A N 1
ATOM 644 C CA . ILE A 1 87 ? -10.864 1.532 -1.044 1.00 93.88 87 ILE A CA 1
ATOM 645 C C . ILE A 1 87 ? -11.349 2.616 -2.002 1.00 93.88 87 ILE A C 1
ATOM 647 O O . ILE A 1 87 ? -11.981 2.342 -3.021 1.00 93.88 87 ILE A O 1
ATOM 651 N N . ARG A 1 88 ? -10.999 3.867 -1.697 1.00 95.31 88 ARG A N 1
ATOM 652 C CA . ARG A 1 88 ? -11.150 4.987 -2.629 1.00 95.31 88 ARG A CA 1
ATOM 653 C C . ARG A 1 88 ? -9.814 5.267 -3.302 1.00 95.31 88 ARG A C 1
ATOM 655 O O . ARG A 1 88 ? -8.859 5.608 -2.610 1.00 95.31 88 ARG A O 1
ATOM 662 N N . ILE A 1 89 ? -9.760 5.188 -4.627 1.00 95.25 89 ILE A N 1
ATOM 663 C CA . ILE A 1 89 ? -8.566 5.543 -5.402 1.00 95.25 89 ILE A CA 1
ATOM 664 C C . ILE A 1 89 ? -8.683 6.989 -5.887 1.00 95.25 89 ILE A C 1
ATOM 666 O O . ILE A 1 89 ? -9.695 7.366 -6.475 1.00 95.25 89 ILE A O 1
ATOM 670 N N . LEU A 1 90 ? -7.643 7.787 -5.658 1.00 96.88 90 LEU A N 1
ATOM 671 C CA . LEU A 1 90 ? -7.501 9.142 -6.186 1.00 96.88 90 LEU A CA 1
ATOM 672 C C . LEU A 1 90 ? -6.223 9.218 -7.014 1.00 96.88 90 LEU A C 1
ATOM 674 O O . LEU A 1 90 ? -5.154 8.849 -6.531 1.00 96.88 90 LEU A O 1
ATOM 678 N N . ARG A 1 91 ? -6.326 9.708 -8.251 1.00 95.56 91 ARG A N 1
ATOM 679 C CA . ARG A 1 91 ? -5.158 9.933 -9.105 1.00 95.56 91 ARG A CA 1
ATOM 680 C C . ARG A 1 91 ? -4.706 11.387 -9.052 1.00 95.56 91 ARG A C 1
ATOM 682 O O . ARG A 1 91 ? -5.557 12.276 -9.083 1.00 95.56 91 ARG A O 1
ATOM 689 N N . PHE A 1 92 ? -3.393 11.607 -8.989 1.00 92.25 92 PHE A N 1
ATOM 690 C CA . PHE A 1 92 ? -2.767 12.932 -9.043 1.00 92.25 92 PHE A CA 1
ATOM 691 C C . PHE A 1 92 ? -1.800 13.024 -10.224 1.00 92.25 92 PHE A C 1
ATOM 693 O O . PHE A 1 92 ? -1.019 12.069 -10.451 1.00 92.25 92 PHE A O 1
#

Secondary structure (DSSP, 8-state):
--EEEEES-S----GGGTT-TT--EEEEEESSS----GGGGG-TT--EEEEEEE-SSB--GGGTT--EEEEE-TT--B-SSPPPTTEEEEE-

Foldseek 3Di:
DAEDEAEDDPDLPPQVCLPVLQHAEYEYADQPDARDCLSVLNNQNHAEYEYAYYHAAHEPVSCAPHAHEYEYEPVHHHHPDDNHPNYHYDYD